Protein AF-A0A0L0FQ14-F1 (afdb_monomer_lite)

Structure (mmCIF, N/CA/C/O backbone):
data_AF-A0A0L0FQ14-F1
#
_entry.id   AF-A0A0L0FQ14-F1
#
loop_
_atom_site.group_PDB
_atom_site.id
_atom_site.type_symbol
_atom_site.label_atom_id
_atom_site.label_alt_id
_atom_site.label_comp_id
_atom_site.label_asym_id
_atom_site.label_entity_id
_atom_site.label_seq_id
_atom_site.pdbx_PDB_ins_code
_atom_site.Cartn_x
_atom_site.Cartn_y
_atom_site.Cartn_z
_atom_site.occupancy
_atom_site.B_iso_or_equiv
_atom_site.auth_seq_id
_atom_site.auth_comp_id
_atom_site.auth_asym_id
_atom_site.auth_atom_id
_atom_site.pdbx_PDB_model_num
ATOM 1 N N . ASN A 1 1 ? -15.719 3.792 21.085 1.00 61.62 1 ASN A N 1
ATOM 2 C CA . ASN A 1 1 ? -14.822 4.663 21.875 1.00 61.62 1 ASN A CA 1
ATOM 3 C C . ASN A 1 1 ? -13.995 5.467 20.873 1.00 61.62 1 ASN A C 1
ATOM 5 O O . ASN A 1 1 ? -13.253 4.825 20.144 1.00 61.62 1 ASN A O 1
ATOM 9 N N . PRO A 1 2 ? -14.165 6.797 20.751 1.00 68.38 2 PRO A N 1
ATOM 10 C CA . PRO A 1 2 ? -13.589 7.601 19.655 1.00 68.38 2 PRO A CA 1
ATOM 11 C C . PRO A 1 2 ? -12.064 7.503 19.536 1.00 68.38 2 PRO A C 1
ATOM 13 O O . PRO A 1 2 ? -11.507 7.570 18.446 1.00 68.38 2 PRO A O 1
ATOM 16 N N . TRP A 1 3 ? -11.400 7.299 20.673 1.00 73.38 3 TRP A N 1
ATOM 17 C CA . TRP A 1 3 ? -9.954 7.136 20.755 1.00 73.38 3 TRP A CA 1
ATOM 18 C C . TRP A 1 3 ? -9.481 5.807 20.169 1.00 73.38 3 TRP A C 1
ATOM 20 O O . TRP A 1 3 ? -8.459 5.774 19.506 1.00 73.38 3 TRP A O 1
ATOM 30 N N . VAL A 1 4 ? -10.251 4.730 20.346 1.00 74.88 4 VAL A N 1
ATOM 31 C CA . VAL A 1 4 ? -9.903 3.396 19.826 1.00 74.88 4 VAL A CA 1
ATOM 32 C C . VAL A 1 4 ? -9.882 3.408 18.298 1.00 74.88 4 VAL A C 1
ATOM 34 O O . VAL A 1 4 ? -8.880 3.033 17.711 1.00 74.88 4 VAL A O 1
ATOM 37 N N . SER A 1 5 ? -10.914 3.973 17.665 1.00 75.12 5 SER A N 1
ATOM 38 C CA . SER A 1 5 ? -10.963 4.111 16.204 1.00 75.12 5 SER A CA 1
ATOM 39 C C . SER A 1 5 ? -9.867 5.018 15.638 1.00 75.12 5 SER A C 1
ATOM 41 O O . SER A 1 5 ? -9.433 4.816 14.513 1.00 75.12 5 SER A O 1
ATOM 43 N N . TYR A 1 6 ? -9.419 6.022 16.402 1.00 79.69 6 TYR A N 1
ATOM 44 C CA . TYR A 1 6 ? -8.314 6.886 15.982 1.00 79.69 6 TYR A CA 1
ATOM 45 C C . TYR A 1 6 ? -6.986 6.121 15.941 1.00 79.69 6 TYR A C 1
ATOM 47 O O . TYR A 1 6 ? -6.251 6.238 14.965 1.00 79.69 6 TYR A O 1
ATOM 55 N N . TYR A 1 7 ? -6.691 5.329 16.977 1.00 82.44 7 TYR A N 1
ATOM 56 C CA . TYR A 1 7 ? -5.476 4.512 17.011 1.00 82.44 7 TYR A CA 1
ATOM 57 C C . TYR A 1 7 ? -5.501 3.406 15.949 1.00 82.44 7 TYR A C 1
ATOM 59 O O . TYR A 1 7 ? -4.506 3.228 15.257 1.00 82.44 7 TYR A O 1
ATOM 67 N N . GLU A 1 8 ? -6.645 2.744 15.753 1.00 83.44 8 GLU A N 1
ATOM 68 C CA . GLU A 1 8 ? -6.830 1.739 14.693 1.00 83.44 8 GLU A CA 1
ATOM 69 C C . GLU A 1 8 ? -6.588 2.326 13.292 1.00 83.44 8 GLU A C 1
ATOM 71 O O . GLU A 1 8 ? -5.928 1.709 12.456 1.00 83.44 8 GLU A O 1
ATOM 76 N N . ASP A 1 9 ? -7.091 3.536 13.030 1.00 86.62 9 ASP A N 1
ATOM 77 C CA . ASP A 1 9 ? -6.881 4.211 11.747 1.00 86.62 9 ASP A CA 1
ATOM 78 C C . ASP A 1 9 ? -5.418 4.614 11.537 1.00 86.62 9 ASP A C 1
ATOM 80 O O . ASP A 1 9 ? -4.941 4.620 10.401 1.00 86.62 9 ASP A O 1
ATOM 84 N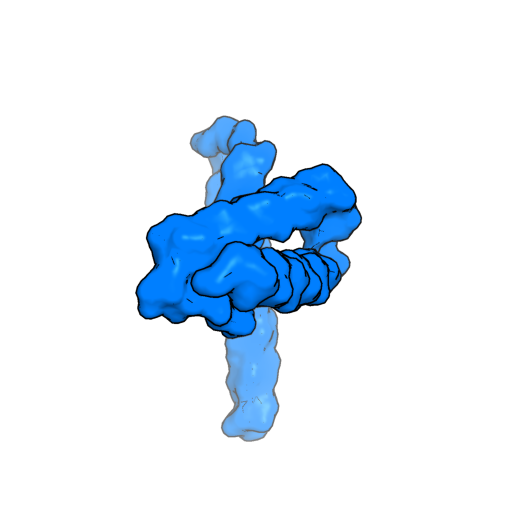 N . GLU A 1 10 ? -4.709 4.968 12.605 1.00 87.50 10 GLU A N 1
ATOM 85 C CA . GLU A 1 10 ? -3.307 5.364 12.526 1.00 87.50 10 GLU A CA 1
ATOM 86 C C . GLU A 1 10 ? -2.379 4.161 12.319 1.00 87.50 10 GLU A C 1
ATOM 88 O O . GLU A 1 10 ? -1.495 4.216 11.464 1.00 87.50 10 GLU A O 1
ATOM 93 N N . GLU A 1 11 ? -2.629 3.048 13.013 1.00 88.12 11 GLU A N 1
ATOM 94 C CA . GLU A 1 11 ? -1.929 1.776 12.785 1.00 88.12 11 GLU A CA 1
ATOM 95 C C . GLU A 1 11 ? -2.128 1.285 11.343 1.00 88.12 11 GLU A C 1
ATOM 97 O O . GLU A 1 11 ? -1.161 0.934 10.663 1.00 88.12 11 GLU A O 1
ATOM 102 N N . LEU A 1 12 ? -3.363 1.356 10.833 1.00 86.62 12 LEU A N 1
ATOM 103 C CA . LEU A 1 12 ? -3.683 0.965 9.461 1.00 86.62 12 LEU A CA 1
ATOM 104 C C . LEU A 1 12 ? -2.939 1.816 8.420 1.00 86.62 12 LEU A C 1
ATOM 106 O O . LEU A 1 12 ? -2.454 1.287 7.420 1.00 86.62 12 LEU A O 1
ATOM 110 N N . LYS A 1 13 ? -2.840 3.135 8.625 1.00 89.50 13 LYS A N 1
ATOM 111 C CA . LYS A 1 13 ? -2.084 4.005 7.710 1.00 89.50 13 LYS A CA 1
ATOM 112 C C . LYS A 1 13 ? -0.603 3.660 7.702 1.00 89.50 13 LYS A C 1
ATOM 114 O O . LYS A 1 13 ? -0.026 3.598 6.622 1.00 89.50 13 LYS A O 1
ATOM 119 N N . GLN A 1 14 ? -0.007 3.413 8.867 1.00 90.50 14 GLN A N 1
ATOM 120 C CA . GLN A 1 14 ? 1.408 3.051 8.961 1.00 90.50 14 GLN A CA 1
ATOM 121 C C . GLN A 1 14 ? 1.698 1.734 8.235 1.00 90.50 14 GLN A C 1
ATOM 123 O O . GLN A 1 14 ? 2.677 1.639 7.493 1.00 90.50 14 GLN A O 1
ATOM 128 N N . GLU A 1 15 ? 0.824 0.736 8.386 1.00 88.25 15 GLU A N 1
ATOM 129 C CA . GLU A 1 15 ? 0.940 -0.531 7.660 1.00 88.25 15 GLU A CA 1
ATOM 130 C C . GLU A 1 15 ? 0.852 -0.317 6.139 1.00 88.25 15 GLU A C 1
ATOM 132 O O . GLU A 1 15 ? 1.695 -0.809 5.386 1.00 88.25 15 GLU A O 1
ATOM 137 N N . ILE A 1 16 ? -0.122 0.479 5.687 1.00 89.81 16 ILE A N 1
ATOM 138 C CA . ILE A 1 16 ? -0.297 0.823 4.271 1.00 89.81 16 ILE A CA 1
ATOM 139 C C . ILE A 1 16 ? 0.912 1.588 3.725 1.00 89.81 16 ILE A C 1
ATOM 141 O O . ILE A 1 16 ? 1.347 1.309 2.611 1.00 89.81 16 ILE A O 1
ATOM 145 N N . GLU A 1 17 ? 1.467 2.542 4.470 1.00 90.69 17 GLU A N 1
ATOM 146 C CA . GLU A 1 17 ? 2.632 3.319 4.037 1.00 90.69 17 GLU A CA 1
ATOM 147 C C . GLU A 1 17 ? 3.855 2.427 3.829 1.00 90.69 17 GLU A C 1
ATOM 149 O O . GLU A 1 17 ? 4.498 2.500 2.778 1.00 90.69 17 GLU A O 1
ATOM 154 N N . MET A 1 18 ? 4.141 1.527 4.775 1.00 89.94 18 MET A N 1
ATOM 155 C CA . MET A 1 18 ? 5.221 0.553 4.608 1.00 89.94 18 MET A CA 1
ATOM 156 C C . MET A 1 18 ? 4.989 -0.350 3.392 1.00 89.94 18 MET A C 1
ATOM 158 O O . MET A 1 18 ? 5.925 -0.625 2.637 1.00 89.94 18 MET A O 1
ATOM 162 N N . ASP A 1 19 ? 3.746 -0.778 3.173 1.00 87.81 19 ASP A N 1
ATOM 163 C CA . ASP A 1 19 ? 3.346 -1.607 2.038 1.00 87.81 19 ASP A CA 1
ATOM 164 C C . ASP A 1 19 ? 3.503 -0.899 0.692 1.00 87.81 19 ASP A C 1
ATOM 166 O O . ASP A 1 19 ? 4.055 -1.459 -0.258 1.00 87.81 19 ASP A O 1
ATOM 170 N N . VAL A 1 20 ? 3.082 0.357 0.607 1.00 88.69 20 VAL A N 1
ATOM 171 C CA . VAL A 1 20 ? 3.246 1.181 -0.591 1.00 88.69 20 VAL A CA 1
ATOM 172 C C . VAL A 1 20 ? 4.725 1.385 -0.905 1.00 88.69 20 VAL A C 1
ATOM 174 O O . VAL A 1 20 ? 5.119 1.241 -2.061 1.00 88.69 20 VAL A O 1
ATOM 177 N N . LEU A 1 21 ? 5.556 1.647 0.108 1.00 88.00 21 LEU A N 1
ATOM 178 C CA . LEU A 1 21 ? 6.993 1.846 -0.082 1.00 88.00 21 LEU A CA 1
ATOM 179 C C . LEU A 1 21 ? 7.688 0.604 -0.645 1.00 88.00 21 LEU A C 1
ATOM 181 O O . LEU A 1 21 ? 8.606 0.751 -1.448 1.00 88.00 21 LEU A O 1
ATOM 185 N N . ARG A 1 22 ? 7.266 -0.609 -0.263 1.00 85.56 22 ARG A N 1
ATOM 186 C CA . ARG A 1 22 ? 7.826 -1.874 -0.788 1.00 85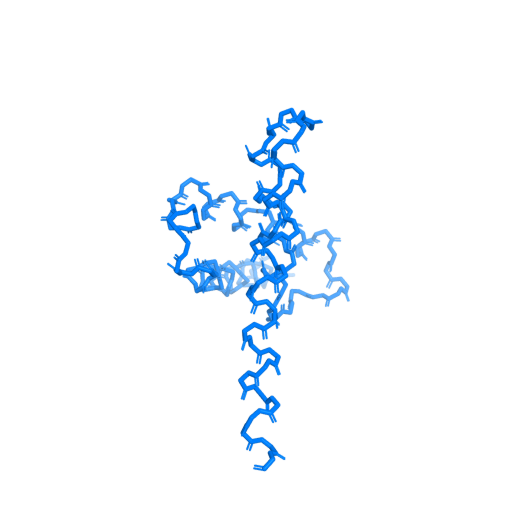.56 22 ARG A CA 1
ATOM 187 C C . ARG A 1 22 ? 7.216 -2.327 -2.117 1.00 85.56 22 ARG A C 1
ATOM 189 O O . ARG A 1 22 ? 7.747 -3.240 -2.745 1.00 85.56 22 ARG A O 1
ATOM 196 N N . THR A 1 23 ? 6.121 -1.712 -2.557 1.00 81.88 23 THR A N 1
ATOM 197 C CA . THR A 1 23 ? 5.390 -2.139 -3.754 1.00 81.88 23 THR A CA 1
ATOM 198 C C . THR A 1 23 ? 6.185 -1.833 -5.022 1.00 81.88 23 THR A C 1
ATOM 200 O O . THR A 1 23 ? 6.345 -0.674 -5.395 1.00 81.88 23 THR A O 1
ATOM 203 N N . TYR A 1 24 ? 6.630 -2.883 -5.720 1.00 78.50 24 TYR A N 1
ATOM 204 C CA . TYR A 1 24 ? 7.265 -2.801 -7.042 1.00 78.50 24 TYR A CA 1
ATOM 205 C C . TYR A 1 24 ? 8.384 -1.750 -7.129 1.00 78.50 24 TYR A C 1
ATOM 207 O O . TYR A 1 24 ? 8.429 -0.957 -8.072 1.00 78.50 24 TYR A O 1
ATOM 215 N N . GLN A 1 25 ? 9.291 -1.739 -6.145 1.00 81.81 25 GLN A N 1
ATOM 216 C CA . GLN A 1 25 ? 10.391 -0.769 -6.064 1.00 81.81 25 GLN A CA 1
ATOM 217 C C . GLN A 1 25 ? 11.291 -0.768 -7.305 1.00 81.81 25 GLN A C 1
ATOM 219 O O . GLN A 1 25 ? 11.897 0.245 -7.624 1.00 81.81 25 GLN A O 1
ATOM 224 N N . GLU A 1 26 ? 11.364 -1.865 -8.046 1.00 77.88 26 GLU A N 1
ATOM 225 C CA . GLU A 1 26 ? 12.076 -1.965 -9.319 1.00 77.88 26 GLU A CA 1
ATOM 226 C C . GLU A 1 26 ? 11.429 -1.173 -10.475 1.00 77.88 26 GLU A C 1
ATOM 228 O O . GLU A 1 26 ? 12.047 -1.000 -11.527 1.00 77.88 26 GLU A O 1
ATOM 233 N N . MET A 1 27 ? 10.201 -0.673 -10.309 1.00 77.75 27 MET A N 1
ATOM 234 C CA . MET A 1 27 ? 9.473 0.083 -11.326 1.00 77.75 27 MET A CA 1
ATOM 235 C C . MET A 1 27 ? 9.468 1.589 -11.007 1.00 77.75 27 MET A C 1
ATOM 237 O O . MET A 1 27 ? 8.820 2.006 -10.045 1.00 77.75 27 MET A O 1
ATOM 241 N N . PRO A 1 28 ? 10.058 2.449 -11.864 1.00 82.69 28 PRO A N 1
ATOM 242 C CA . PRO A 1 28 ? 10.105 3.899 -11.637 1.00 82.69 28 PRO A CA 1
ATOM 243 C C . PRO A 1 28 ? 8.735 4.566 -11.456 1.00 82.69 28 PRO A C 1
ATOM 245 O O . PRO A 1 28 ? 8.632 5.611 -10.825 1.00 82.69 28 PRO A O 1
ATOM 248 N N . PHE A 1 29 ? 7.670 3.969 -11.998 1.00 81.25 29 PHE A N 1
ATOM 249 C CA . PHE A 1 29 ? 6.302 4.452 -11.811 1.00 81.25 29 PHE A CA 1
ATOM 250 C C . PHE A 1 29 ? 5.859 4.406 -10.340 1.00 81.25 29 PHE A C 1
ATOM 252 O O . PHE A 1 29 ? 5.321 5.389 -9.839 1.00 81.25 29 PHE A O 1
ATOM 259 N N . PHE A 1 30 ? 6.121 3.302 -9.633 1.00 85.38 30 PHE A N 1
ATOM 260 C CA . PHE A 1 30 ? 5.714 3.127 -8.232 1.00 85.38 30 PHE A CA 1
ATOM 261 C C . PHE A 1 30 ? 6.638 3.845 -7.237 1.00 85.38 30 PHE A C 1
ATOM 263 O O . PHE A 1 30 ? 6.300 3.976 -6.064 1.00 85.38 30 PHE A O 1
ATOM 270 N N . GLN A 1 31 ? 7.768 4.379 -7.705 1.00 89.00 31 GLN A N 1
ATOM 271 C CA . GLN A 1 31 ? 8.641 5.250 -6.913 1.00 89.00 31 GLN A CA 1
ATOM 272 C C . GLN A 1 31 ? 8.157 6.709 -6.864 1.00 89.00 31 GLN A C 1
ATOM 274 O O . GLN A 1 31 ? 8.661 7.494 -6.067 1.00 89.00 31 GLN A O 1
ATOM 279 N N . GLN A 1 32 ? 7.207 7.108 -7.717 1.00 90.06 32 GLN A N 1
ATOM 280 C CA . GLN A 1 32 ? 6.717 8.486 -7.737 1.00 90.06 32 GLN A CA 1
ATOM 281 C C . GLN A 1 32 ? 5.854 8.767 -6.504 1.00 90.06 32 GLN A C 1
ATOM 283 O O . GLN A 1 32 ? 4.861 8.076 -6.274 1.00 90.06 32 GLN A O 1
ATOM 288 N N . GLU A 1 33 ? 6.160 9.837 -5.767 1.00 90.44 33 GLU A N 1
ATOM 289 C CA . GLU A 1 33 ? 5.397 10.239 -4.573 1.00 90.44 33 GLU A CA 1
ATOM 290 C C . GLU A 1 33 ? 3.898 10.416 -4.861 1.00 90.44 33 GLU A C 1
ATOM 292 O O . GLU A 1 33 ? 3.050 10.043 -4.054 1.00 90.44 33 GLU A O 1
ATOM 297 N N . SER A 1 34 ? 3.544 10.930 -6.044 1.00 89.38 34 SER A N 1
ATOM 298 C CA . SER A 1 34 ? 2.148 11.095 -6.470 1.00 89.38 34 SER A CA 1
ATOM 299 C C . SER A 1 34 ? 1.413 9.757 -6.625 1.00 89.38 34 SER A C 1
ATOM 301 O O . SER A 1 34 ? 0.233 9.647 -6.271 1.00 89.38 34 SER A O 1
ATOM 303 N N . VAL A 1 35 ? 2.107 8.731 -7.126 1.00 87.50 35 VAL A N 1
ATOM 304 C CA . VAL A 1 35 ? 1.584 7.371 -7.295 1.00 87.50 35 VAL A CA 1
ATOM 305 C C . VAL A 1 35 ? 1.474 6.686 -5.939 1.00 87.50 35 VAL A C 1
ATOM 307 O O . VAL A 1 35 ? 0.424 6.124 -5.639 1.00 87.50 35 VAL A O 1
ATOM 310 N N . GLN A 1 36 ? 2.493 6.808 -5.088 1.00 91.31 36 GLN A N 1
ATOM 311 C CA . GLN A 1 36 ? 2.487 6.270 -3.725 1.00 91.31 36 GLN A CA 1
ATOM 312 C C . GLN A 1 36 ? 1.364 6.880 -2.879 1.00 91.31 36 GLN A C 1
ATOM 314 O O . GLN A 1 36 ? 0.571 6.153 -2.283 1.00 91.31 36 GLN A O 1
ATOM 319 N N . ALA A 1 37 ? 1.204 8.205 -2.912 1.00 91.25 37 ALA A N 1
ATOM 320 C CA . ALA A 1 37 ? 0.119 8.894 -2.219 1.00 91.25 37 ALA A CA 1
ATOM 321 C C . ALA A 1 37 ? -1.266 8.473 -2.741 1.00 91.25 37 ALA A C 1
ATOM 323 O O . ALA A 1 37 ? -2.221 8.363 -1.969 1.00 91.25 37 ALA A O 1
ATOM 324 N N . SER A 1 38 ? -1.393 8.230 -4.049 1.00 90.56 38 SER A N 1
ATOM 325 C CA . SER A 1 38 ? -2.643 7.748 -4.649 1.00 90.56 38 SER A CA 1
ATOM 326 C C . SER A 1 38 ? -2.950 6.306 -4.244 1.00 90.56 38 SER A C 1
ATOM 328 O O . SER A 1 38 ? -4.093 6.001 -3.900 1.00 90.56 38 SER A O 1
ATOM 330 N N . LEU A 1 39 ? -1.938 5.435 -4.245 1.00 88.75 39 LEU A N 1
ATOM 331 C CA . LEU A 1 39 ? -2.059 4.036 -3.845 1.00 88.75 39 LEU A CA 1
ATOM 332 C C . LEU A 1 39 ? -2.404 3.913 -2.358 1.00 88.75 39 LEU A C 1
ATOM 334 O O . LEU A 1 39 ? -3.338 3.194 -2.016 1.00 88.75 39 LEU A O 1
ATOM 338 N N . GLY A 1 40 ? -1.733 4.678 -1.493 1.00 90.69 40 GLY A N 1
ATOM 339 C CA . GLY A 1 40 ? -2.007 4.702 -0.057 1.00 90.69 40 GLY A CA 1
ATOM 340 C C . GLY A 1 40 ? -3.433 5.153 0.261 1.00 90.69 40 GLY A C 1
ATOM 341 O O . GLY A 1 40 ? -4.141 4.490 1.016 1.00 90.69 40 GLY A O 1
ATOM 342 N N . LYS A 1 41 ? -3.918 6.222 -0.389 1.00 89.94 41 LYS A N 1
ATOM 343 C CA . LYS A 1 41 ? -5.319 6.665 -0.246 1.00 89.94 41 LYS A CA 1
ATOM 344 C C . LYS A 1 41 ? -6.311 5.604 -0.708 1.00 89.94 41 LYS A C 1
ATOM 346 O O . LYS A 1 41 ? -7.327 5.395 -0.051 1.00 89.94 41 LYS A O 1
ATOM 351 N N . LEU A 1 42 ? -6.029 4.955 -1.837 1.00 88.19 42 LEU A N 1
ATOM 352 C CA . LEU A 1 42 ? -6.893 3.918 -2.388 1.00 88.19 42 LEU A CA 1
ATOM 353 C C . LEU A 1 42 ? -6.984 2.715 -1.441 1.00 88.19 42 LEU A C 1
ATOM 355 O O . LEU A 1 42 ? -8.089 2.264 -1.151 1.00 88.19 42 LEU A O 1
ATOM 359 N N . LEU A 1 43 ? -5.842 2.247 -0.928 1.00 86.94 43 LEU A N 1
ATOM 360 C CA . LEU A 1 43 ? -5.767 1.166 0.054 1.00 86.94 43 LEU A CA 1
ATOM 361 C C . LEU A 1 43 ? -6.510 1.543 1.336 1.00 86.94 43 LEU A C 1
ATOM 363 O O . LEU A 1 43 ? -7.315 0.756 1.815 1.00 86.94 43 LEU A O 1
ATOM 367 N N . PHE A 1 44 ? -6.322 2.763 1.844 1.00 88.25 44 PHE A N 1
ATOM 368 C CA . PHE A 1 44 ? -6.986 3.215 3.066 1.00 88.25 44 PHE A CA 1
ATOM 369 C C . PHE A 1 44 ? -8.512 3.241 2.911 1.00 88.25 44 PHE A C 1
ATOM 371 O O . PHE A 1 44 ? -9.224 2.656 3.724 1.00 88.25 44 PHE A O 1
ATOM 378 N N . VAL A 1 45 ? -9.027 3.853 1.838 1.00 87.50 45 VAL A N 1
ATOM 379 C CA . VAL A 1 45 ? -10.476 3.894 1.566 1.00 87.50 45 VAL A CA 1
ATOM 380 C C . VAL A 1 45 ? -11.037 2.486 1.381 1.00 87.50 45 VAL A C 1
ATOM 382 O O . VAL A 1 45 ? -12.065 2.162 1.973 1.00 87.50 45 VAL A O 1
ATOM 385 N N . PHE A 1 46 ? -10.350 1.634 0.617 1.00 82.50 46 PHE A N 1
ATOM 386 C CA . PHE A 1 46 ? -10.777 0.254 0.395 1.00 82.50 46 PHE A CA 1
ATOM 387 C C . PHE A 1 46 ? -10.859 -0.534 1.710 1.00 82.50 46 PHE A C 1
ATOM 389 O O . PHE A 1 46 ? -11.852 -1.213 1.967 1.00 82.50 46 PHE A O 1
ATOM 396 N N . SER A 1 47 ? -9.859 -0.398 2.579 1.00 82.44 47 SER A N 1
ATOM 397 C CA . SER A 1 47 ? -9.826 -1.052 3.891 1.00 82.44 47 SER A CA 1
ATOM 398 C C . SER A 1 47 ? -10.957 -0.598 4.813 1.00 82.44 47 SER A C 1
ATOM 400 O O . SER A 1 47 ? -11.487 -1.406 5.575 1.00 82.44 47 SER A O 1
ATOM 402 N N . LYS A 1 48 ? -11.363 0.677 4.735 1.00 82.06 48 LYS A N 1
ATOM 403 C CA . LYS A 1 48 ? -12.489 1.214 5.515 1.00 82.06 48 LYS A CA 1
ATOM 404 C C . LYS A 1 48 ? -13.849 0.772 4.963 1.00 82.06 48 LYS A C 1
ATOM 406 O O . LYS A 1 48 ? -14.725 0.429 5.751 1.00 82.06 48 LYS A O 1
ATOM 411 N N . GLU A 1 49 ? -14.017 0.755 3.640 1.00 79.81 49 GLU A N 1
ATOM 412 C CA . GLU A 1 49 ? -15.236 0.292 2.952 1.00 79.81 49 GLU A CA 1
ATOM 413 C C . GLU A 1 49 ? -15.490 -1.205 3.186 1.00 79.81 49 GLU A C 1
ATOM 415 O O . GLU A 1 49 ? -16.617 -1.624 3.449 1.00 79.81 4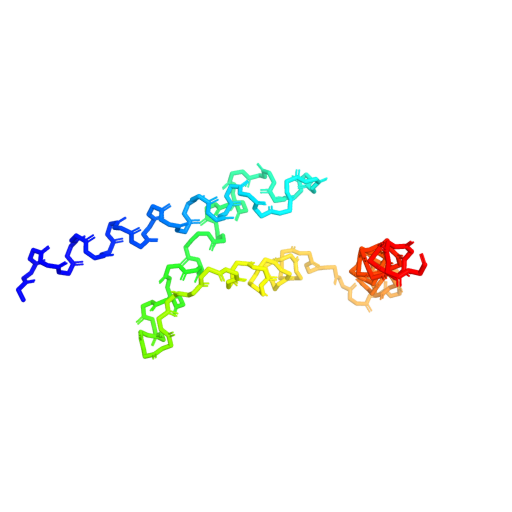9 GLU A O 1
ATOM 420 N N . PHE A 1 50 ? -14.429 -2.015 3.161 1.00 72.88 50 PHE A N 1
ATOM 421 C CA . PHE A 1 50 ? -14.502 -3.466 3.319 1.00 72.88 50 PHE A CA 1
ATOM 422 C C . PHE A 1 50 ? -13.908 -3.939 4.650 1.00 72.88 50 PHE A C 1
ATOM 424 O O . PHE A 1 50 ? -13.178 -4.930 4.700 1.00 72.88 50 PHE A O 1
ATOM 431 N N . ALA A 1 51 ? -14.264 -3.270 5.751 1.00 61.91 51 ALA A N 1
ATOM 432 C CA . ALA A 1 51 ? -13.764 -3.585 7.094 1.00 61.91 51 ALA A CA 1
ATOM 433 C C . ALA A 1 51 ? -13.948 -5.068 7.497 1.00 61.91 51 ALA A C 1
ATOM 435 O O . ALA A 1 51 ? -13.135 -5.613 8.242 1.00 61.91 51 ALA A O 1
ATOM 436 N N . ALA A 1 52 ? -14.970 -5.746 6.954 1.00 57.03 52 ALA A N 1
ATOM 437 C CA . ALA A 1 52 ? -15.233 -7.173 7.171 1.00 57.03 52 ALA A CA 1
ATOM 438 C C . ALA A 1 52 ? -14.172 -8.117 6.567 1.00 57.03 52 ALA A C 1
ATOM 440 O O . ALA A 1 52 ? -14.038 -9.250 7.024 1.00 57.03 52 ALA A O 1
ATOM 441 N N . LEU A 1 53 ? -13.427 -7.675 5.548 1.00 59.44 53 LEU A N 1
ATOM 442 C CA . LEU A 1 53 ? -12.307 -8.435 4.980 1.00 59.44 53 LEU A CA 1
ATOM 443 C C . LEU A 1 53 ? -11.010 -8.214 5.774 1.00 59.44 53 LEU A C 1
ATOM 445 O O . LEU A 1 53 ? -10.147 -9.098 5.760 1.00 59.44 53 LEU A O 1
ATOM 449 N N . SER A 1 54 ? -10.940 -7.089 6.507 1.00 56.97 54 SER A N 1
ATOM 450 C CA . SER A 1 54 ? -9.743 -6.487 7.106 1.00 56.97 54 SER A CA 1
ATOM 451 C C . SER A 1 54 ? -8.645 -6.266 6.061 1.00 56.97 54 SER A C 1
ATOM 453 O O . SER A 1 54 ? -8.439 -7.084 5.167 1.00 56.97 54 SER A O 1
ATOM 455 N N . TYR A 1 55 ? -7.927 -5.147 6.133 1.00 59.69 55 TYR A N 1
ATOM 456 C CA . TYR A 1 55 ? -6.711 -5.024 5.335 1.00 59.69 55 TYR A CA 1
ATOM 457 C C . TYR A 1 55 ? -5.803 -6.213 5.665 1.00 59.69 55 TYR A C 1
ATOM 459 O O . TYR A 1 55 ? -5.547 -6.486 6.836 1.00 59.69 55 TYR A O 1
ATOM 467 N N . ARG A 1 56 ? -5.391 -6.976 4.652 1.00 67.81 56 ARG A N 1
ATOM 468 C CA . ARG A 1 56 ? -4.443 -8.076 4.823 1.00 67.81 56 ARG A CA 1
ATOM 469 C C . ARG A 1 56 ? -3.184 -7.755 4.046 1.00 67.81 56 ARG A C 1
AT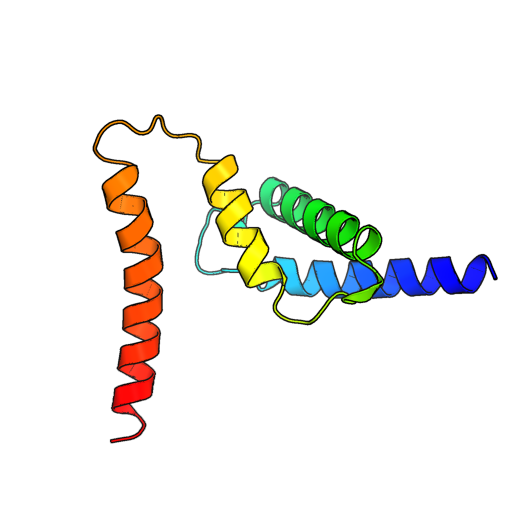OM 471 O O . ARG A 1 56 ? -3.248 -7.355 2.880 1.00 67.81 56 ARG A O 1
ATOM 478 N N . GLN A 1 57 ? -2.051 -7.992 4.692 1.00 57.78 57 GLN A N 1
ATOM 479 C CA . GLN A 1 57 ? -0.731 -7.920 4.089 1.00 57.78 57 GLN A CA 1
ATOM 480 C C . GLN A 1 57 ? -0.730 -8.626 2.714 1.00 57.78 57 GLN A C 1
ATOM 482 O O . GLN A 1 57 ? -1.058 -9.808 2.622 1.00 57.78 57 GLN A O 1
ATOM 487 N N . GLY A 1 58 ? -0.417 -7.877 1.648 1.00 64.25 58 GLY A N 1
ATOM 488 C CA . GLY A 1 58 ? -0.461 -8.340 0.247 1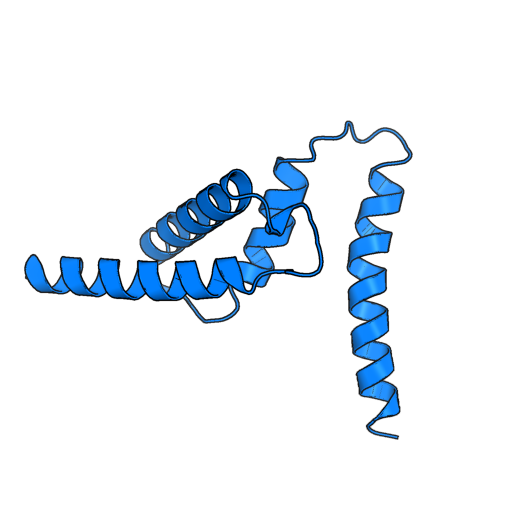.00 64.25 58 GLY A CA 1
ATOM 489 C C . GLY A 1 58 ? -1.560 -7.707 -0.623 1.00 64.25 58 GLY A C 1
ATOM 490 O O . GLY A 1 58 ? -1.492 -7.779 -1.846 1.00 64.25 58 GLY A O 1
ATOM 491 N N . MET A 1 59 ? -2.548 -7.009 -0.049 1.00 74.06 59 MET A N 1
ATOM 492 C CA . MET A 1 59 ? -3.599 -6.335 -0.839 1.00 74.06 59 MET A CA 1
ATOM 493 C C . MET A 1 59 ? -3.077 -5.214 -1.756 1.00 74.06 59 MET A C 1
ATOM 495 O O . MET A 1 59 ? -3.681 -4.933 -2.796 1.00 74.06 59 MET A O 1
ATOM 499 N N . HIS A 1 60 ? -1.939 -4.606 -1.415 1.00 70.94 60 HIS A N 1
ATOM 500 C CA . HIS A 1 60 ? -1.259 -3.628 -2.266 1.00 70.94 60 HIS A CA 1
ATOM 501 C C . HIS A 1 60 ? -0.820 -4.227 -3.616 1.00 70.94 60 HIS A C 1
ATOM 503 O O . HIS A 1 60 ? -0.845 -3.519 -4.621 1.00 70.94 60 HIS A O 1
ATOM 509 N N . GLU A 1 61 ? -0.539 -5.533 -3.687 1.00 72.62 61 GLU A N 1
ATOM 510 C CA . GLU A 1 61 ? -0.168 -6.228 -4.928 1.00 72.62 61 GLU A CA 1
ATOM 511 C C . GLU A 1 61 ? -1.341 -6.365 -5.912 1.00 72.62 61 GLU A C 1
ATOM 513 O O . GLU A 1 61 ? -1.129 -6.456 -7.118 1.00 72.62 61 GLU A O 1
ATOM 518 N N . LEU A 1 62 ? -2.589 -6.337 -5.426 1.00 74.31 62 LEU A N 1
ATOM 519 C CA . LEU A 1 62 ? -3.786 -6.367 -6.277 1.00 74.31 62 LEU A CA 1
ATOM 520 C C . LEU A 1 62 ? -4.182 -4.970 -6.764 1.00 74.31 62 LEU A C 1
ATOM 522 O O . LEU A 1 62 ? -4.609 -4.796 -7.907 1.00 74.31 62 LEU A O 1
ATOM 526 N N . LEU A 1 63 ? -4.045 -3.962 -5.902 1.00 78.31 63 LEU A N 1
ATOM 527 C CA . LEU A 1 63 ? -4.464 -2.589 -6.196 1.00 78.31 63 LEU A CA 1
ATOM 528 C C . LEU A 1 63 ? -3.423 -1.807 -7.008 1.00 78.31 63 LEU A C 1
ATOM 530 O O . LEU A 1 63 ? -3.796 -0.942 -7.805 1.00 78.31 63 LEU A O 1
ATOM 534 N N . ALA A 1 64 ? -2.137 -2.132 -6.880 1.00 78.50 64 ALA A N 1
ATOM 535 C CA . ALA A 1 64 ? -1.074 -1.486 -7.642 1.00 78.50 64 ALA A CA 1
ATOM 536 C C . ALA A 1 64 ? -1.198 -1.685 -9.171 1.00 78.50 64 ALA A C 1
ATOM 538 O O . ALA A 1 64 ? -1.146 -0.683 -9.894 1.00 78.50 64 ALA A O 1
ATOM 539 N N . PRO A 1 65 ? -1.464 -2.898 -9.701 1.00 75.75 65 PRO A N 1
ATOM 540 C CA . PRO A 1 65 ? -1.743 -3.094 -11.124 1.00 75.75 65 PRO A CA 1
ATOM 541 C C . PRO A 1 65 ? -2.972 -2.316 -11.615 1.00 75.75 65 PRO A C 1
ATOM 543 O O . PRO A 1 65 ? -2.949 -1.763 -12.713 1.00 75.75 65 PRO A O 1
ATOM 546 N N . LEU A 1 66 ? -4.032 -2.210 -10.802 1.00 78.38 66 LEU A N 1
ATOM 547 C CA . LEU A 1 66 ? -5.232 -1.437 -11.154 1.00 78.38 66 LEU A CA 1
ATOM 548 C C . LEU A 1 66 ? -4.932 0.062 -11.267 1.00 78.38 66 LEU A C 1
ATOM 550 O O . LEU A 1 66 ? -5.375 0.716 -12.216 1.00 78.38 66 LEU A O 1
ATOM 554 N N . LEU A 1 67 ? -4.147 0.607 -10.331 1.00 80.81 67 LEU A N 1
ATOM 555 C CA . LEU A 1 67 ? -3.703 1.999 -10.380 1.00 80.81 67 LEU A CA 1
ATOM 556 C C . LEU A 1 67 ? -2.817 2.261 -11.604 1.00 80.81 67 LEU A C 1
ATOM 558 O O . LEU A 1 67 ? -2.963 3.300 -12.255 1.00 80.81 67 LEU A O 1
ATOM 562 N N . TRP A 1 68 ? -1.942 1.314 -11.949 1.00 78.00 68 TRP A N 1
ATOM 563 C CA . TRP A 1 68 ? -1.114 1.389 -13.150 1.00 78.00 68 TRP A CA 1
ATOM 564 C C . TRP A 1 68 ? -1.978 1.466 -14.411 1.00 78.00 68 TRP A C 1
ATOM 566 O O . TRP A 1 68 ? -1.793 2.392 -15.199 1.00 78.00 68 TRP A O 1
ATOM 576 N N . VAL A 1 69 ? -2.960 0.567 -14.570 1.00 78.75 69 VAL A N 1
ATOM 577 C CA . VAL A 1 69 ? -3.860 0.532 -15.742 1.00 78.75 69 VAL A CA 1
ATOM 578 C C . VAL A 1 69 ? -4.659 1.824 -15.865 1.00 78.75 69 VAL A C 1
ATOM 580 O O . VAL A 1 69 ? -4.742 2.398 -16.948 1.00 78.75 69 VAL A O 1
ATOM 583 N N . ARG A 1 70 ? -5.214 2.317 -14.752 1.00 79.62 70 ARG A N 1
ATOM 584 C CA . ARG A 1 70 ? -5.955 3.583 -14.724 1.00 79.62 70 ARG A CA 1
ATOM 585 C C . ARG A 1 70 ? -5.073 4.771 -15.111 1.00 79.62 70 ARG A C 1
ATOM 587 O O . ARG A 1 70 ? -5.514 5.646 -15.843 1.00 79.62 70 ARG A O 1
ATOM 594 N N . THR A 1 71 ? -3.851 4.847 -14.592 1.00 75.56 71 THR A N 1
ATOM 595 C CA . THR A 1 71 ? -2.968 6.001 -14.845 1.00 75.56 71 THR A CA 1
ATOM 596 C C . THR A 1 71 ? -2.428 5.977 -16.269 1.00 75.56 71 THR A C 1
ATOM 598 O O . THR A 1 71 ? -2.352 7.008 -16.933 1.00 75.56 71 THR A O 1
ATOM 601 N N . HIS A 1 72 ? -2.134 4.784 -16.778 1.00 70.06 72 HIS A N 1
ATOM 602 C CA . HIS A 1 72 ? -1.716 4.560 -18.151 1.00 70.06 72 HIS A CA 1
ATOM 603 C C . HIS A 1 72 ? -2.924 4.303 -19.050 1.00 70.06 72 HIS A C 1
ATOM 605 O O . HIS A 1 72 ? -2.897 3.334 -19.809 1.00 70.06 72 HIS A O 1
ATOM 611 N N . HIS A 1 73 ? -3.944 5.179 -19.011 1.00 59.94 73 HIS A N 1
ATOM 612 C CA . HIS A 1 73 ? -4.993 5.289 -20.040 1.00 59.94 73 HIS A CA 1
ATOM 613 C C . HIS A 1 73 ? -4.356 5.622 -21.408 1.00 59.94 73 HIS A C 1
ATOM 615 O O . HIS A 1 73 ? -4.544 6.678 -22.004 1.00 59.94 73 HIS A O 1
ATOM 621 N N . THR A 1 74 ? -3.553 4.697 -21.911 1.00 53.44 74 THR A N 1
ATOM 622 C CA . THR A 1 74 ? -3.163 4.588 -23.295 1.00 53.44 74 THR A CA 1
ATOM 623 C C . THR A 1 74 ? -4.431 4.154 -24.019 1.00 53.44 74 THR A C 1
ATOM 625 O O . THR A 1 74 ? -5.096 3.210 -23.576 1.00 53.44 74 THR A O 1
ATOM 628 N N . PRO A 1 75 ? -4.829 4.840 -25.102 1.00 53.41 75 PRO A N 1
ATOM 629 C CA . PRO A 1 75 ? -5.854 4.310 -25.983 1.00 53.41 75 PRO A CA 1
ATOM 630 C C . PRO A 1 75 ? -5.485 2.861 -26.309 1.00 53.41 75 PRO A C 1
ATOM 632 O O . PRO A 1 75 ? -4.311 2.567 -26.548 1.00 53.41 75 PRO A O 1
ATOM 635 N N . LEU A 1 76 ? -6.463 1.953 -26.293 1.00 56.62 76 LEU A N 1
ATOM 636 C CA . LEU A 1 76 ? -6.308 0.539 -26.658 1.00 56.62 76 LEU A CA 1
ATOM 637 C C . LEU A 1 76 ? -6.019 0.395 -28.169 1.00 56.62 76 LEU A C 1
ATOM 639 O O . LEU A 1 76 ? -6.707 -0.314 -28.893 1.00 56.62 76 LEU A O 1
ATOM 643 N N . THR A 1 77 ? -5.026 1.113 -28.681 1.00 54.00 77 THR A N 1
ATOM 644 C CA . THR A 1 77 ? -4.605 1.115 -30.075 1.00 54.00 77 THR A CA 1
ATOM 645 C C . THR A 1 77 ? -3.300 0.336 -30.177 1.00 54.00 77 THR A C 1
ATOM 647 O O . THR A 1 77 ? -2.211 0.871 -29.972 1.00 54.00 77 THR A O 1
ATOM 650 N N . GLY A 1 78 ? -3.426 -0.958 -30.470 1.00 55.69 78 GLY A N 1
ATOM 651 C CA . GLY A 1 78 ? -2.380 -1.812 -31.046 1.00 55.69 78 GLY A CA 1
ATOM 652 C C . GLY A 1 78 ? -1.222 -2.217 -30.127 1.00 55.69 78 GLY A C 1
ATOM 653 O O . GLY A 1 78 ? -1.063 -3.398 -29.838 1.00 55.69 78 GLY A O 1
ATOM 654 N N . LEU A 1 79 ? -0.400 -1.267 -29.673 1.00 55.91 79 LEU A N 1
ATOM 655 C CA . LEU A 1 79 ? 0.880 -1.546 -28.999 1.00 55.91 79 LEU A CA 1
ATOM 656 C C . LEU A 1 79 ? 0.767 -1.592 -27.467 1.00 55.91 79 LEU A C 1
ATOM 658 O O . LEU A 1 79 ? 1.388 -2.447 -26.837 1.00 55.91 79 LEU A O 1
ATOM 662 N N . GLY A 1 80 ? -0.082 -0.753 -26.861 1.00 55.06 80 GLY A N 1
ATOM 663 C CA . GLY A 1 80 ? -0.308 -0.754 -25.404 1.00 55.06 80 GLY A CA 1
ATOM 664 C C . GLY A 1 80 ? -0.892 -2.075 -24.878 1.00 55.06 80 GLY A C 1
ATOM 665 O O . GLY A 1 80 ? -0.524 -2.537 -23.799 1.00 55.06 80 GLY A O 1
ATOM 666 N N . MET A 1 81 ? -1.720 -2.749 -25.688 1.00 57.06 81 MET A N 1
ATOM 667 C CA . MET A 1 81 ? -2.269 -4.075 -25.370 1.00 57.06 81 MET A CA 1
ATOM 668 C C . MET A 1 81 ? -1.248 -5.212 -25.475 1.00 57.06 81 MET A C 1
ATOM 670 O O . MET A 1 81 ? -1.458 -6.246 -24.854 1.00 57.06 81 MET A O 1
ATOM 674 N N . LEU A 1 82 ? -0.160 -5.055 -26.235 1.00 57.56 82 LEU A N 1
ATOM 675 C CA . LEU A 1 82 ? 0.892 -6.074 -26.323 1.00 57.56 82 LEU A CA 1
ATOM 676 C C . LEU A 1 82 ? 1.854 -5.981 -25.128 1.00 57.56 82 LEU A C 1
ATOM 678 O O . LEU A 1 82 ? 2.309 -6.998 -24.605 1.00 57.56 82 LEU A O 1
ATOM 682 N N . TYR A 1 83 ? 2.119 -4.756 -24.665 1.00 58.94 83 TYR A N 1
ATOM 683 C CA . TYR A 1 83 ? 2.989 -4.484 -23.519 1.00 58.94 83 TYR A CA 1
ATOM 684 C C . TYR A 1 83 ? 2.357 -4.890 -22.180 1.00 58.94 83 TYR A C 1
ATOM 686 O O . TYR A 1 83 ? 3.057 -5.399 -21.307 1.00 58.94 83 TYR A O 1
ATOM 694 N N . MET A 1 84 ? 1.038 -4.731 -22.030 1.00 54.25 84 MET A N 1
ATOM 695 C CA . MET A 1 84 ? 0.317 -5.029 -20.785 1.00 54.25 84 MET A CA 1
ATOM 696 C C . MET A 1 84 ? 0.454 -6.495 -20.313 1.00 54.25 84 MET A C 1
ATOM 698 O O . MET A 1 84 ? 0.895 -6.719 -19.184 1.00 54.25 84 MET A O 1
ATOM 702 N N . PRO A 1 85 ? 0.160 -7.515 -21.144 1.00 56.22 85 PRO A N 1
ATOM 703 C CA . PRO A 1 85 ? 0.379 -8.911 -20.790 1.00 56.22 85 PRO A CA 1
ATOM 704 C C . PRO A 1 85 ? 1.859 -9.272 -20.751 1.00 56.22 85 PRO A C 1
ATOM 706 O O . PRO A 1 85 ? 2.212 -10.146 -19.975 1.00 56.22 85 PRO A O 1
ATOM 709 N N . MET A 1 86 ? 2.724 -8.645 -21.560 1.00 52.59 86 MET A N 1
ATOM 710 C CA . MET A 1 86 ? 4.145 -9.000 -21.592 1.00 52.59 86 MET A CA 1
ATOM 711 C C . MET A 1 86 ? 4.847 -8.590 -20.298 1.00 52.59 86 MET A C 1
ATOM 713 O O . MET A 1 86 ? 5.508 -9.428 -19.714 1.00 52.59 86 MET A O 1
ATOM 717 N N . VAL A 1 87 ? 4.662 -7.374 -19.781 1.00 58.16 87 VAL A N 1
ATOM 718 C CA . VAL A 1 87 ? 5.350 -6.938 -18.549 1.00 58.16 87 VAL A CA 1
ATOM 719 C C . VAL A 1 87 ? 4.864 -7.721 -17.322 1.00 58.16 87 VAL A C 1
ATOM 721 O O . VAL A 1 87 ? 5.673 -8.157 -16.504 1.00 58.16 87 VAL A O 1
ATOM 724 N N . VAL A 1 88 ? 3.553 -7.970 -17.227 1.00 53.97 88 VAL A N 1
ATOM 725 C CA . VAL A 1 88 ? 2.959 -8.701 -16.096 1.00 53.97 88 VAL A CA 1
ATOM 726 C C . VAL A 1 88 ? 3.225 -10.210 -16.189 1.00 53.97 88 VAL A C 1
ATOM 728 O O . VAL A 1 88 ? 3.601 -10.818 -15.188 1.00 53.97 88 VAL A O 1
ATOM 731 N N . LYS A 1 89 ? 3.107 -10.829 -17.378 1.00 51.69 89 LYS A N 1
ATOM 732 C CA . LYS A 1 89 ? 3.475 -12.245 -17.560 1.00 51.69 89 LYS A CA 1
ATOM 733 C C . LYS A 1 89 ? 4.975 -12.457 -17.435 1.00 51.69 89 LYS A C 1
ATOM 735 O O . LYS A 1 89 ? 5.358 -13.441 -16.825 1.00 51.69 89 LYS A O 1
ATOM 740 N N . PHE A 1 90 ? 5.821 -11.590 -17.990 1.00 46.88 90 PHE A N 1
ATOM 741 C CA . PHE A 1 90 ? 7.274 -11.788 -17.961 1.00 46.88 90 PHE A CA 1
ATOM 742 C C . PHE A 1 90 ? 7.786 -11.852 -16.523 1.00 46.88 90 PHE A C 1
ATOM 744 O O . PHE A 1 90 ? 8.556 -12.752 -16.211 1.00 46.88 90 PHE A O 1
ATOM 751 N N . LYS A 1 91 ? 7.252 -11.006 -15.632 1.00 52.66 91 LYS A N 1
ATOM 752 C CA . LYS A 1 91 ? 7.578 -11.039 -14.203 1.00 52.66 91 LYS A CA 1
ATOM 753 C C . LYS A 1 91 ? 7.078 -12.314 -13.496 1.00 52.66 91 LYS A C 1
ATOM 755 O O . LYS A 1 91 ? 7.854 -12.975 -12.810 1.00 52.66 91 LYS A O 1
ATOM 760 N N . TRP A 1 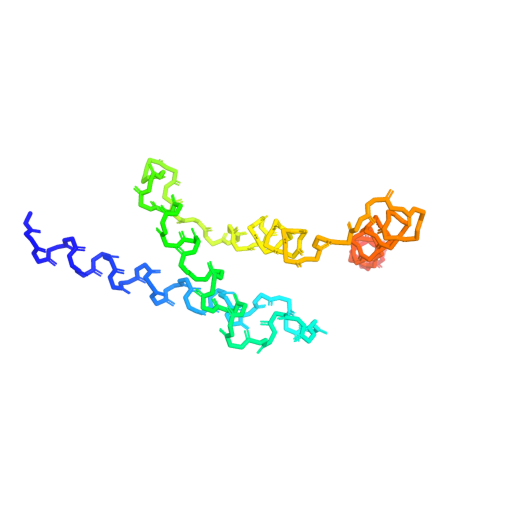92 ? 5.831 -12.727 -13.748 1.00 46.59 92 TRP A N 1
ATOM 761 C CA . TRP A 1 92 ? 5.284 -13.995 -13.229 1.00 46.59 92 TRP A CA 1
ATOM 762 C C . TRP A 1 92 ? 6.035 -15.232 -13.744 1.00 46.59 92 TRP A C 1
ATOM 764 O O . TRP A 1 92 ? 6.233 -16.186 -13.000 1.00 46.59 92 TRP A O 1
ATOM 774 N N . TYR A 1 93 ? 6.471 -15.232 -15.007 1.00 46.28 93 TYR A N 1
ATOM 775 C CA . TYR A 1 93 ? 7.234 -16.335 -15.590 1.00 46.28 93 TYR A CA 1
ATOM 776 C C . TYR A 1 93 ? 8.653 -16.398 -15.042 1.00 46.28 93 TYR A C 1
ATOM 778 O O . TYR A 1 93 ? 9.119 -17.498 -14.778 1.00 46.28 93 TYR A O 1
ATOM 786 N N . THR A 1 94 ? 9.336 -15.268 -14.837 1.00 51.75 94 THR A N 1
ATOM 787 C CA . THR A 1 94 ? 10.669 -15.282 -14.216 1.00 51.75 94 THR A CA 1
ATOM 788 C C . THR A 1 94 ? 10.619 -15.820 -12.791 1.00 51.75 94 THR A C 1
ATOM 790 O O . THR A 1 94 ? 11.454 -16.639 -12.430 1.00 51.75 94 THR A O 1
ATOM 793 N N . GLU A 1 95 ? 9.607 -15.443 -12.010 1.00 45.53 95 GLU A N 1
ATOM 794 C CA . GLU A 1 95 ? 9.455 -15.907 -10.627 1.00 45.53 95 GLU A CA 1
ATOM 795 C C . GLU A 1 95 ? 9.003 -17.377 -10.562 1.00 45.53 95 GLU A C 1
ATOM 797 O O . GLU A 1 95 ? 9.584 -18.172 -9.825 1.00 45.53 95 GLU A O 1
ATOM 802 N N . ALA A 1 96 ? 8.039 -17.791 -11.394 1.00 54.19 96 ALA A N 1
ATOM 803 C CA . ALA A 1 96 ? 7.602 -19.188 -11.472 1.00 54.19 96 ALA A CA 1
ATOM 804 C C . ALA A 1 96 ? 8.694 -20.129 -12.021 1.00 54.19 96 ALA A C 1
ATOM 806 O O . ALA A 1 96 ? 8.796 -21.279 -11.590 1.00 54.19 96 ALA A O 1
ATOM 807 N N . PHE A 1 97 ? 9.527 -19.650 -12.949 1.00 50.16 97 PHE A N 1
ATOM 808 C CA . PHE A 1 97 ? 10.661 -20.400 -13.490 1.00 50.16 97 PHE A CA 1
ATOM 809 C C . PHE A 1 97 ? 11.789 -20.546 -12.461 1.00 50.16 97 PHE A C 1
ATOM 811 O O . PHE A 1 97 ? 12.321 -21.644 -12.309 1.00 50.16 97 PHE A O 1
ATOM 818 N N . ASP A 1 98 ? 12.100 -19.494 -11.695 1.00 50.53 98 ASP A N 1
ATOM 819 C CA . ASP A 1 98 ? 13.127 -19.543 -10.643 1.00 50.53 98 ASP A CA 1
ATOM 820 C C . ASP A 1 98 ? 12.702 -20.452 -9.469 1.00 50.53 98 ASP A C 1
ATOM 822 O O . ASP A 1 98 ? 13.508 -21.212 -8.932 1.00 50.53 98 ASP A O 1
ATOM 826 N N . VAL A 1 99 ? 11.407 -20.477 -9.125 1.00 57.38 99 VAL A N 1
ATOM 827 C CA . VAL A 1 99 ? 10.841 -21.423 -8.142 1.00 57.38 99 VAL A CA 1
ATOM 828 C C . VAL A 1 99 ? 10.892 -22.868 -8.653 1.00 57.38 99 VAL A C 1
ATOM 830 O O . VAL A 1 99 ? 11.252 -23.774 -7.899 1.00 57.38 99 VAL A O 1
ATOM 833 N N . SER A 1 100 ? 10.597 -23.097 -9.936 1.00 54.59 100 SER A N 1
ATOM 834 C CA . SER A 1 100 ? 10.678 -24.429 -10.550 1.00 54.59 100 SER A CA 1
ATOM 835 C C . SER A 1 100 ? 12.110 -24.967 -10.646 1.00 54.59 100 SER A C 1
ATOM 837 O O . SER A 1 100 ? 12.281 -26.181 -10.708 1.00 54.59 100 SER A O 1
ATOM 839 N N . MET A 1 101 ? 13.127 -24.099 -10.670 1.00 57.31 101 MET A N 1
ATOM 840 C CA . MET A 1 101 ? 14.536 -24.494 -10.785 1.00 57.31 101 MET A CA 1
ATOM 841 C C . MET A 1 101 ? 15.193 -24.783 -9.423 1.00 57.31 101 MET A C 1
ATOM 843 O O . MET A 1 101 ? 16.195 -25.485 -9.363 1.00 57.31 101 MET A O 1
ATOM 847 N N . ARG A 1 102 ? 14.623 -24.274 -8.321 1.00 56.00 102 ARG A N 1
ATOM 848 C CA . ARG A 1 102 ? 15.099 -24.520 -6.943 1.00 56.00 102 ARG A CA 1
ATOM 849 C C . ARG A 1 102 ? 14.508 -25.775 -6.292 1.00 56.00 102 ARG A C 1
ATOM 851 O O . ARG A 1 102 ? 15.009 -26.208 -5.259 1.00 56.00 102 ARG A O 1
ATOM 858 N N . LEU A 1 103 ? 13.430 -26.317 -6.858 1.00 57.19 103 LEU A N 1
ATOM 859 C CA . LEU A 1 103 ? 12.723 -27.509 -6.367 1.00 57.19 103 LEU A CA 1
ATOM 860 C C . LEU A 1 103 ? 12.979 -28.765 -7.226 1.00 57.19 103 LEU A C 1
ATOM 862 O O . LEU A 1 103 ? 12.310 -29.778 -7.020 1.00 57.19 103 LEU A O 1
ATOM 866 N N . GLY A 1 104 ? 13.916 -28.689 -8.178 1.00 48.03 104 GLY A N 1
ATOM 867 C CA . GLY A 1 104 ? 14.381 -29.797 -9.019 1.00 48.03 104 GLY A CA 1
ATOM 868 C C . GLY A 1 104 ? 15.784 -30.255 -8.655 1.00 48.03 104 GLY A C 1
ATOM 869 O O . GLY A 1 104 ? 16.589 -29.394 -8.238 1.00 48.03 104 GLY A O 1
#

Organism: NCBI:txid667725

Secondary structure (DSSP, 8-state):
-HHHHHHHHHHHHHHHHHHHHHTTTTSTTTTSHHHHHHHHHHHHHHHHHTTTT---TTHHHHHHHHHHHHHT---SSTTHHHHHHHHHHHHHHHHHHHHHHH--

InterPro domains:
  IPR000195 Rab-GAP-TBC domain [PF00566] (9-69)
  IPR000195 Rab-GAP-TBC domain [PS50086] (1-104)
  IPR035969 Rab-GAP-TBC domain superfamily [SSF47923] (2-70)

Radius of gyration: 16.83 Å; chains: 1; bounding box: 30×41×53 Å

Sequence (104 aa):
NPWVSYYEDEELKQEIEMDVLRTYQEMPFFQQESVQASLGKLLFVFSKEFAALSYRQGMHELLAPLLWVRTHHTPLTGLGMLYMPMVVKFKWYTEAFDVSMRLG

Foldseek 3Di:
DVVVVVVVLVVLLVLLLVLLCPPPVVDPQSVDPVLSVVLSVVLSVVQVVPVVVHDDRPVSVVVSLVSVCVVPPDPPPDPVVVVSCCVVVVVVCVVVVVVVVVVD

pLDDT: mean 72.05, std 14.71, range [45.53, 91.31]